Protein AF-A0A9D4JS52-F1 (afdb_monomer)

pLDDT: mean 70.18, std 16.73, range [27.58, 87.75]

Secondary structure (DSSP, 8-state):
-------SS---S--EEEE-TT-EEEEEEEESS-EEEEEEEEEEESS-EEEEEEEESS-EEEEEEEEEEESS-EEEEEEEESS-EEEEEEEEEE-TT-EEEEEEEESS-EEEEEEEE-------

Foldseek 3Di:
DDDDADDQDDPPDADAAEEEAPAEDEAEYEEAEEGEAEHAYYEYEHQYEYHYHYEYAEEYEYEYAEYEYYHLYEYAYEHEYAEEYEYYYAEYEYEPNYYYHYYYHYPYDYDYDYRHDDHPHVDD

Nearest PDB structures (foldseek):
  6riq-assembly1_A  TM=2.055E-01  e=8.688E+00  Pseudomonas aeruginosa

Solvent-accessible surface area (backbone atoms only — not comparable to full-atom values): 6470 Å² total; per-residue (Å²): 136,87,84,75,86,73,76,89,63,79,59,82,68,91,43,63,48,75,42,52,69,70,34,77,46,81,45,67,44,76,30,79,52,73,45,58,49,52,36,57,34,40,38,26,29,42,47,5,35,40,39,37,40,35,44,21,61,24,40,35,33,43,38,33,51,33,37,37,26,29,49,48,4,35,40,40,38,40,39,39,27,57,24,38,40,35,46,38,41,50,29,43,38,34,29,62,75,27,47,80,47,77,48,79,49,49,79,32,74,66,48,85,43,81,42,79,52,60,81,52,65,59,74,129

Radius of gyration: 14.33 Å; Cα contacts (8 Å, |Δi|>4): 352; chains: 1; bounding box: 33×30×44 Å

Structure (mmCIF, N/CA/C/O backbone):
data_AF-A0A9D4JS52-F1
#
_entry.id   AF-A0A9D4JS52-F1
#
loop_
_atom_site.group_PDB
_atom_site.id
_atom_site.type_symbol
_atom_site.label_atom_id
_atom_site.label_alt_id
_atom_site.label_comp_id
_atom_site.label_asym_id
_atom_site.label_entity_id
_atom_site.label_seq_id
_atom_site.pdbx_PDB_ins_code
_atom_site.Cartn_x
_atom_site.Cartn_y
_atom_site.Cartn_z
_atom_site.occupancy
_atom_site.B_iso_or_equiv
_atom_site.auth_seq_id
_atom_site.auth_comp_id
_atom_site.auth_asym_id
_atom_site.auth_atom_id
_atom_site.pdbx_PDB_model_num
ATOM 1 N N . MET A 1 1 ? -11.626 -18.182 -6.154 1.00 32.94 1 MET A N 1
ATOM 2 C CA . MET A 1 1 ? -10.488 -17.246 -6.263 1.00 32.94 1 MET A CA 1
ATOM 3 C C . MET A 1 1 ? -10.652 -16.475 -7.556 1.00 32.94 1 MET A C 1
ATOM 5 O O . MET A 1 1 ? -10.534 -17.067 -8.620 1.00 32.94 1 MET A O 1
ATOM 9 N N . SER A 1 2 ? -11.027 -15.203 -7.475 1.00 27.83 2 SER A N 1
ATOM 10 C CA . SER A 1 2 ? -11.198 -14.357 -8.658 1.00 27.83 2 SER A CA 1
ATOM 11 C C . SER A 1 2 ? -9.881 -13.627 -8.913 1.00 27.83 2 SER A C 1
ATOM 13 O O . SER A 1 2 ? -9.537 -12.712 -8.176 1.00 27.83 2 SER A O 1
ATOM 15 N N . SER A 1 3 ? -9.125 -14.073 -9.917 1.00 27.58 3 SER A N 1
ATOM 16 C CA . SER A 1 3 ? -7.922 -13.389 -10.404 1.00 27.58 3 SER A CA 1
ATOM 17 C C . SER A 1 3 ? -8.357 -12.210 -11.281 1.00 27.58 3 SER A C 1
ATOM 19 O O . SER A 1 3 ? -9.067 -12.395 -12.268 1.00 27.58 3 SER A O 1
ATOM 21 N N . TRP A 1 4 ? -7.977 -10.992 -10.893 1.00 31.84 4 TRP A N 1
ATOM 22 C CA . TRP A 1 4 ? -8.136 -9.787 -11.708 1.00 31.84 4 TRP A CA 1
ATOM 23 C C . TRP A 1 4 ? -6.788 -9.451 -12.349 1.00 31.84 4 TRP A C 1
ATOM 25 O O . TRP A 1 4 ? -5.863 -9.036 -11.658 1.00 31.84 4 TRP A O 1
ATOM 35 N N . ASN A 1 5 ? -6.687 -9.612 -13.668 1.00 30.89 5 ASN A N 1
ATOM 36 C CA . ASN A 1 5 ? -5.534 -9.169 -14.451 1.00 30.89 5 ASN A CA 1
ATOM 37 C C . ASN A 1 5 ? -5.838 -7.774 -15.009 1.00 30.89 5 ASN A C 1
ATOM 39 O O . ASN A 1 5 ? -6.636 -7.643 -15.935 1.00 30.89 5 ASN A O 1
ATOM 43 N N . ALA A 1 6 ? -5.244 -6.728 -14.434 1.00 37.28 6 ALA A N 1
ATOM 44 C CA . ALA A 1 6 ? -5.388 -5.365 -14.944 1.00 37.28 6 ALA A CA 1
ATOM 45 C C . ALA A 1 6 ? -4.258 -5.034 -15.935 1.00 37.28 6 ALA A C 1
ATOM 47 O O . ALA A 1 6 ? -3.080 -5.202 -15.623 1.00 37.28 6 ALA A O 1
ATOM 48 N N . GLU A 1 7 ? -4.618 -4.549 -17.127 1.00 31.19 7 GLU A N 1
ATOM 49 C CA . GLU A 1 7 ? -3.669 -4.079 -18.144 1.00 31.19 7 GLU A CA 1
ATOM 50 C C . GLU A 1 7 ? -2.833 -2.876 -17.655 1.00 31.19 7 GLU A C 1
ATOM 52 O O . GLU A 1 7 ? -3.328 -2.030 -16.900 1.00 31.19 7 GLU A O 1
ATOM 57 N N . PRO A 1 8 ? -1.572 -2.731 -18.116 1.00 38.78 8 PRO A N 1
ATOM 58 C CA . PRO A 1 8 ? -0.667 -1.671 -17.689 1.00 38.78 8 PRO A CA 1
ATOM 59 C C . PRO A 1 8 ? -0.979 -0.365 -18.435 1.00 38.78 8 PRO A C 1
ATOM 61 O O . PRO A 1 8 ? -0.198 0.112 -19.255 1.00 38.78 8 PRO A O 1
ATOM 64 N N . ALA A 1 9 ? -2.130 0.236 -18.153 1.00 30.95 9 ALA A N 1
ATOM 65 C CA . ALA A 1 9 ? -2.503 1.548 -18.663 1.00 30.95 9 ALA A CA 1
ATOM 66 C C . ALA A 1 9 ? -2.948 2.428 -17.495 1.00 30.95 9 ALA A C 1
ATOM 68 O O . ALA A 1 9 ? -4.067 2.331 -17.010 1.00 30.95 9 ALA A O 1
ATOM 69 N N . ARG A 1 10 ? -2.014 3.267 -17.023 1.00 39.78 10 ARG A N 1
ATOM 70 C CA . ARG A 1 10 ? -2.235 4.502 -16.251 1.00 39.78 10 ARG A CA 1
ATOM 71 C C . ARG A 1 10 ? -3.549 4.504 -15.441 1.00 39.78 10 ARG A C 1
ATOM 73 O O . ARG A 1 10 ? -4.525 5.137 -15.833 1.00 39.78 10 ARG A O 1
ATOM 80 N N . LEU A 1 11 ? -3.548 3.836 -14.283 1.00 41.59 11 LEU A N 1
ATOM 81 C CA . LEU A 1 11 ? -4.651 3.823 -13.308 1.00 41.59 11 LEU A CA 1
ATOM 82 C C . LEU A 1 11 ? -4.806 5.195 -12.612 1.00 41.59 11 LEU A C 1
ATOM 84 O O . LEU A 1 11 ? -4.755 5.302 -11.391 1.00 41.59 11 LEU A O 1
ATOM 88 N N . SER A 1 12 ? -4.964 6.286 -13.367 1.00 35.47 12 SER A N 1
ATOM 89 C CA . SER A 1 12 ? -5.327 7.591 -12.813 1.00 35.47 12 SER A CA 1
ATOM 90 C C . SER A 1 12 ? -6.842 7.760 -12.859 1.00 35.47 12 SER A C 1
ATOM 92 O O . SER A 1 12 ? -7.366 8.514 -13.674 1.00 35.47 12 SER A O 1
ATOM 94 N N . ASN A 1 13 ? -7.572 7.076 -11.979 1.00 35.03 13 ASN A N 1
ATOM 95 C CA . ASN A 1 13 ? -8.889 7.570 -11.589 1.00 35.03 13 ASN A CA 1
ATOM 96 C C . ASN A 1 13 ? -9.349 6.978 -10.254 1.00 35.03 13 ASN A C 1
ATOM 98 O O . ASN A 1 13 ? -9.641 5.801 -10.161 1.00 35.03 13 ASN A O 1
ATOM 102 N N . LYS A 1 14 ? -9.398 7.828 -9.218 1.00 46.56 14 LYS A N 1
ATOM 103 C CA . LYS A 1 14 ? -10.115 7.633 -7.936 1.00 46.56 14 LYS A CA 1
ATOM 104 C C . LYS A 1 14 ? -10.077 6.228 -7.288 1.00 46.56 14 LYS A C 1
ATOM 106 O O . LYS A 1 14 ? -11.082 5.806 -6.731 1.00 46.56 14 LYS A O 1
ATOM 111 N N . ASN A 1 15 ? -8.941 5.540 -7.260 1.00 67.50 15 ASN A N 1
ATOM 112 C CA . ASN A 1 15 ? -8.875 4.272 -6.535 1.00 67.50 15 ASN A CA 1
ATOM 113 C C . ASN A 1 15 ? -8.681 4.553 -5.043 1.00 67.50 15 ASN A C 1
ATOM 115 O O . ASN A 1 15 ? -7.647 5.089 -4.643 1.00 67.50 15 ASN A O 1
ATOM 119 N N . CYS A 1 16 ? -9.721 4.271 -4.262 1.00 70.56 16 CYS A N 1
ATOM 120 C CA . CYS A 1 16 ? -9.641 4.034 -2.828 1.00 70.56 16 CYS A CA 1
ATOM 121 C C . CYS A 1 16 ? -9.804 2.524 -2.630 1.00 70.56 16 CYS A C 1
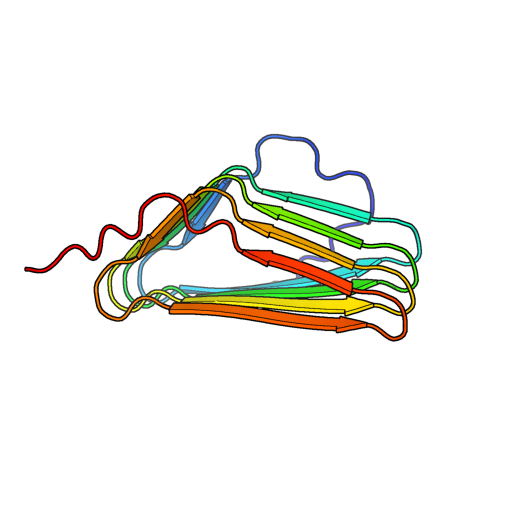ATOM 123 O O . CYS A 1 16 ? -10.689 1.924 -3.237 1.00 70.56 16 CYS A O 1
ATOM 125 N N . THR A 1 17 ? -8.969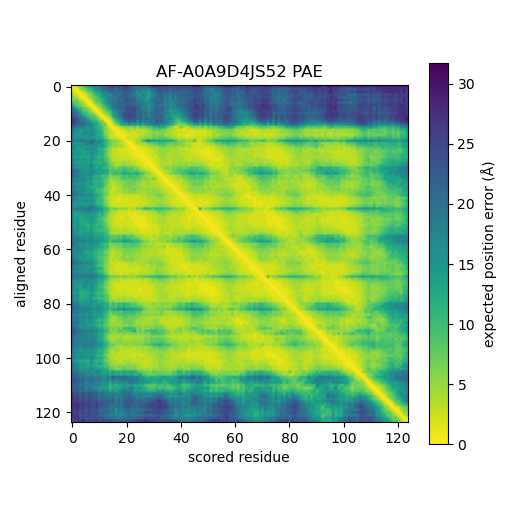 1.913 -1.800 1.00 82.06 17 THR A N 1
ATOM 126 C CA . THR A 1 17 ? -9.101 0.503 -1.423 1.00 82.06 17 THR A CA 1
ATOM 127 C C . THR A 1 17 ? -9.611 0.440 -0.000 1.00 82.06 17 THR A C 1
ATOM 129 O O . THR A 1 17 ? -8.946 0.938 0.905 1.00 82.06 17 THR A O 1
ATOM 132 N N . THR A 1 18 ? -10.772 -0.176 0.197 1.00 82.62 18 THR A N 1
ATOM 133 C CA . THR A 1 18 ? -11.315 -0.422 1.530 1.00 82.62 18 THR A CA 1
ATOM 134 C C . THR A 1 18 ? -11.595 -1.904 1.691 1.00 82.62 18 THR A C 1
ATOM 136 O O . THR A 1 18 ? -12.368 -2.458 0.913 1.00 82.62 18 THR A O 1
ATOM 139 N N . LEU A 1 19 ? -10.960 -2.534 2.679 1.00 81.88 19 LEU A N 1
ATOM 140 C CA . LEU A 1 19 ? -11.238 -3.918 3.059 1.00 81.88 19 LEU A CA 1
ATOM 141 C C . LEU A 1 19 ? -11.837 -3.952 4.458 1.00 81.88 19 LEU A C 1
ATOM 143 O O . LEU A 1 19 ? -11.425 -3.205 5.350 1.00 81.88 19 LEU A O 1
ATOM 147 N N . TYR A 1 20 ? -12.812 -4.835 4.620 1.00 79.31 20 TYR A N 1
ATOM 148 C CA . TYR A 1 20 ? -13.516 -5.064 5.872 1.00 79.31 20 TYR A CA 1
ATOM 149 C C . TYR A 1 20 ? -13.138 -6.428 6.458 1.00 79.31 20 TYR A C 1
ATOM 151 O O . TYR A 1 20 ? -12.363 -7.175 5.868 1.00 79.31 20 TYR A O 1
ATOM 159 N N . THR A 1 21 ? -13.683 -6.717 7.634 1.00 83.94 21 THR A N 1
ATOM 160 C CA . THR A 1 21 ? -13.261 -7.769 8.560 1.00 83.94 21 THR A CA 1
ATOM 161 C C . THR A 1 21 ? -12.943 -9.123 7.918 1.00 83.94 21 THR A C 1
ATOM 163 O O . THR A 1 21 ? -13.790 -9.690 7.231 1.00 83.94 21 THR A O 1
ATOM 166 N N . ASN A 1 22 ? -11.763 -9.673 8.235 1.00 82.75 22 ASN A N 1
ATOM 167 C CA . ASN A 1 22 ? -11.283 -10.997 7.805 1.00 82.75 22 ASN A CA 1
ATOM 168 C C . ASN A 1 22 ? -11.255 -11.201 6.276 1.00 82.75 22 ASN A C 1
ATOM 170 O O . ASN A 1 22 ? -11.529 -12.298 5.785 1.00 82.75 22 ASN A O 1
ATOM 174 N N . VAL A 1 23 ? -10.970 -10.140 5.519 1.00 78.69 23 VAL A N 1
ATOM 175 C CA . VAL A 1 23 ? -10.792 -10.212 4.065 1.00 78.69 23 VAL A CA 1
ATOM 176 C C . VAL A 1 23 ? -9.319 -10.086 3.721 1.00 78.69 23 VAL A C 1
ATOM 178 O O . VAL A 1 23 ? -8.660 -9.145 4.152 1.00 78.69 23 VAL A O 1
ATOM 181 N N . GLU A 1 24 ? -8.854 -10.982 2.862 1.00 87.75 24 GLU A N 1
ATOM 182 C CA . GLU A 1 24 ? -7.549 -10.899 2.220 1.00 87.75 24 GLU A CA 1
ATOM 183 C C . GLU A 1 24 ? -7.729 -10.517 0.744 1.00 87.75 24 GLU A C 1
ATOM 185 O O . GLU A 1 24 ? -8.528 -11.121 0.018 1.00 87.75 24 GLU A O 1
ATOM 190 N N . LEU A 1 25 ? -6.989 -9.507 0.289 1.00 81.88 25 LEU A N 1
ATOM 191 C CA . LEU A 1 25 ? -6.905 -9.134 -1.118 1.00 81.88 25 LEU A CA 1
ATOM 192 C C . LEU A 1 25 ? -5.452 -9.191 -1.582 1.00 81.88 25 LEU A C 1
ATOM 194 O O . LEU A 1 25 ? -4.611 -8.434 -1.108 1.00 81.88 25 LEU A O 1
ATOM 198 N N . ASN A 1 26 ? -5.199 -10.026 -2.586 1.00 83.00 26 ASN A N 1
ATOM 199 C CA . ASN A 1 26 ? -3.917 -10.103 -3.274 1.00 83.00 26 ASN A CA 1
ATOM 200 C C . ASN A 1 26 ? -4.014 -9.391 -4.627 1.00 83.00 26 ASN A C 1
ATOM 202 O O . ASN A 1 26 ? -4.860 -9.728 -5.459 1.00 83.00 26 ASN A O 1
ATOM 206 N N . VAL A 1 27 ? -3.146 -8.409 -4.853 1.00 80.94 27 VAL A N 1
ATOM 207 C CA . VAL A 1 27 ? -3.037 -7.657 -6.104 1.00 80.94 27 VAL A CA 1
ATOM 208 C C . VAL A 1 27 ? -1.649 -7.887 -6.679 1.00 80.94 27 VAL A C 1
ATOM 210 O O . VAL A 1 27 ? -0.676 -7.372 -6.140 1.00 80.94 27 VAL A O 1
ATOM 213 N N . LYS A 1 28 ? -1.568 -8.607 -7.801 1.00 83.00 28 LYS A N 1
ATOM 214 C CA . LYS A 1 28 ? -0.329 -8.779 -8.567 1.00 83.00 28 LYS A CA 1
ATOM 215 C C . LYS A 1 28 ? -0.397 -7.975 -9.857 1.00 83.00 28 LYS A C 1
ATOM 217 O O . LYS A 1 28 ? -1.375 -8.053 -10.599 1.00 83.00 28 LYS A O 1
ATOM 222 N N . LEU A 1 29 ? 0.637 -7.185 -10.115 1.00 75.06 29 LEU A N 1
ATOM 223 C CA . LEU A 1 29 ? 0.733 -6.325 -11.288 1.00 75.06 29 LEU A CA 1
ATOM 224 C C . LEU A 1 29 ? 2.081 -6.524 -11.977 1.00 75.06 29 LEU A C 1
ATOM 226 O O . LEU A 1 29 ? 3.128 -6.167 -11.439 1.00 75.06 29 LEU A O 1
ATOM 230 N N . GLU A 1 30 ? 2.034 -7.026 -13.209 1.00 80.56 30 GLU A N 1
ATOM 231 C CA . GLU A 1 30 ? 3.208 -7.201 -14.062 1.00 80.56 30 GLU A CA 1
ATOM 232 C C . GLU A 1 30 ? 3.299 -6.077 -15.099 1.00 80.56 30 GLU A C 1
ATOM 234 O O . GLU A 1 30 ? 2.422 -5.910 -15.951 1.00 80.56 30 GLU A O 1
ATOM 239 N N . CYS A 1 31 ? 4.387 -5.305 -15.075 1.00 70.44 31 CYS A N 1
ATOM 240 C CA . CYS A 1 31 ? 4.595 -4.207 -16.020 1.00 70.44 31 CYS A CA 1
ATOM 241 C C . CYS A 1 31 ? 5.860 -4.415 -16.861 1.00 70.44 31 CYS A C 1
ATOM 243 O O . CYS A 1 31 ? 6.971 -4.578 -16.350 1.00 70.44 31 CYS A O 1
ATOM 245 N N . ARG A 1 32 ? 5.713 -4.340 -18.190 1.00 69.88 32 ARG A N 1
ATOM 246 C CA . ARG A 1 32 ? 6.851 -4.380 -19.130 1.00 69.88 32 ARG A CA 1
ATOM 247 C C . ARG A 1 32 ? 7.453 -3.002 -19.413 1.00 69.88 32 ARG A C 1
ATOM 249 O O . ARG A 1 32 ? 8.633 -2.920 -19.732 1.00 69.88 32 ARG A O 1
ATOM 256 N N . ALA A 1 33 ? 6.651 -1.948 -19.289 1.00 72.94 33 ALA A N 1
ATOM 257 C CA . ALA A 1 33 ? 7.044 -0.557 -19.489 1.00 72.94 33 ALA A CA 1
ATOM 258 C C . ALA A 1 33 ? 7.001 0.215 -18.165 1.00 72.94 33 ALA A C 1
ATOM 260 O O . ALA A 1 33 ? 6.575 -0.326 -17.141 1.00 72.94 33 ALA A O 1
ATOM 261 N N . SER A 1 34 ? 7.458 1.469 -18.188 1.00 73.75 34 SER A N 1
ATOM 262 C CA . SER A 1 34 ? 7.410 2.330 -17.011 1.00 73.75 34 SER A CA 1
ATOM 263 C C . SER A 1 34 ? 5.982 2.459 -16.494 1.00 73.75 34 SER A C 1
ATOM 265 O O . SER A 1 34 ? 5.074 2.812 -17.248 1.00 73.75 34 SER A O 1
ATOM 267 N N . SER A 1 35 ? 5.787 2.187 -15.208 1.00 71.50 35 SER A N 1
ATOM 268 C CA . SER A 1 35 ? 4.466 2.129 -14.593 1.00 71.50 35 SER A CA 1
ATOM 269 C C . SER A 1 35 ? 4.391 3.018 -13.360 1.00 71.50 35 SER A C 1
ATOM 271 O O . SER A 1 35 ? 5.356 3.235 -12.624 1.00 71.50 35 SER A O 1
ATOM 273 N N . THR A 1 36 ? 3.214 3.589 -13.142 1.00 73.19 36 THR A N 1
ATOM 274 C CA . THR A 1 36 ? 2.906 4.306 -11.910 1.00 73.19 36 THR A CA 1
ATOM 275 C C . THR A 1 36 ? 1.589 3.784 -11.378 1.00 73.19 36 THR A C 1
ATOM 277 O O . THR A 1 36 ? 0.555 3.912 -12.033 1.00 73.19 36 THR A O 1
ATOM 280 N N . PHE A 1 37 ? 1.654 3.199 -10.189 1.00 72.94 37 PHE A N 1
ATOM 281 C CA . PHE A 1 37 ? 0.500 2.823 -9.402 1.00 72.94 37 PHE A CA 1
ATOM 282 C C . PHE A 1 37 ? 0.217 3.933 -8.392 1.00 72.94 37 PHE A C 1
ATOM 284 O O . PHE A 1 37 ? 1.056 4.259 -7.550 1.00 72.94 37 PHE A O 1
ATOM 291 N N . GLU A 1 38 ? -0.962 4.537 -8.497 1.00 76.25 38 GLU A N 1
ATOM 292 C CA . GLU A 1 38 ? -1.402 5.619 -7.623 1.00 76.25 38 GLU A CA 1
ATOM 293 C C . GLU A 1 38 ? -2.703 5.227 -6.922 1.00 76.25 38 GLU A C 1
ATOM 295 O O . GLU A 1 38 ? -3.749 5.084 -7.554 1.00 76.25 38 GLU A O 1
ATOM 300 N N . ASN A 1 39 ? -2.638 5.096 -5.598 1.00 76.25 39 ASN A N 1
ATOM 301 C CA . ASN A 1 39 ? -3.796 4.935 -4.729 1.00 76.25 39 ASN A CA 1
ATOM 302 C C . ASN A 1 39 ? -3.984 6.213 -3.899 1.00 76.25 39 ASN A C 1
ATOM 304 O O . ASN A 1 39 ? -3.022 6.785 -3.373 1.00 76.25 39 ASN A O 1
ATOM 308 N N . LYS A 1 40 ? -5.219 6.716 -3.816 1.00 80.31 40 LYS A N 1
ATOM 309 C CA . LYS A 1 40 ? -5.504 7.903 -3.001 1.00 80.31 40 LYS A CA 1
ATOM 310 C C . LYS A 1 40 ? -5.674 7.538 -1.530 1.00 80.31 40 LYS A C 1
ATOM 312 O O . LYS A 1 40 ? -5.178 8.280 -0.690 1.00 80.31 40 LYS A O 1
ATOM 317 N N . HIS A 1 41 ? -6.366 6.441 -1.239 1.00 83.25 41 HIS A N 1
ATOM 318 C CA . HIS A 1 41 ? -6.655 6.021 0.128 1.00 83.25 41 HIS A CA 1
ATOM 319 C C . HIS A 1 41 ? -6.674 4.500 0.225 1.00 83.25 41 HIS A C 1
ATOM 321 O O . HIS A 1 41 ? -7.397 3.839 -0.515 1.00 83.25 41 HIS A O 1
ATOM 327 N N . THR A 1 42 ? -5.955 3.951 1.193 1.00 85.25 42 THR A N 1
ATOM 328 C CA . THR A 1 42 ? -6.097 2.558 1.612 1.00 85.25 42 THR A CA 1
ATOM 329 C C . THR A 1 42 ? -6.609 2.526 3.039 1.00 85.25 42 THR A C 1
ATOM 331 O O . THR A 1 42 ? -5.979 3.102 3.921 1.00 85.25 42 THR A O 1
ATOM 334 N N . THR A 1 43 ? -7.733 1.856 3.268 1.00 86.88 43 THR A N 1
ATOM 335 C CA . THR A 1 43 ? -8.334 1.704 4.592 1.00 86.88 43 THR A CA 1
ATOM 336 C C . THR A 1 43 ? -8.642 0.240 4.860 1.00 86.88 43 THR A C 1
ATOM 338 O O . THR A 1 43 ? -9.448 -0.348 4.147 1.00 86.88 43 THR A O 1
ATOM 341 N N . LEU A 1 44 ? -8.024 -0.352 5.876 1.00 85.19 44 LEU A N 1
ATOM 342 C CA . LEU A 1 44 ? -8.223 -1.760 6.222 1.00 85.19 44 LEU A CA 1
ATOM 343 C C . LEU A 1 44 ? -8.748 -1.872 7.655 1.00 85.19 44 LEU A C 1
ATOM 345 O O . LEU A 1 44 ? -8.252 -1.181 8.549 1.00 85.19 44 LEU A O 1
ATOM 349 N N . TYR A 1 45 ? -9.738 -2.736 7.868 1.00 84.25 45 TYR A N 1
ATOM 350 C CA . TYR A 1 45 ? -10.373 -2.948 9.168 1.00 84.25 45 TYR A CA 1
ATOM 351 C C . TYR A 1 45 ? -10.322 -4.412 9.605 1.00 84.25 45 TYR A C 1
ATOM 353 O O . TYR A 1 45 ? -10.697 -5.2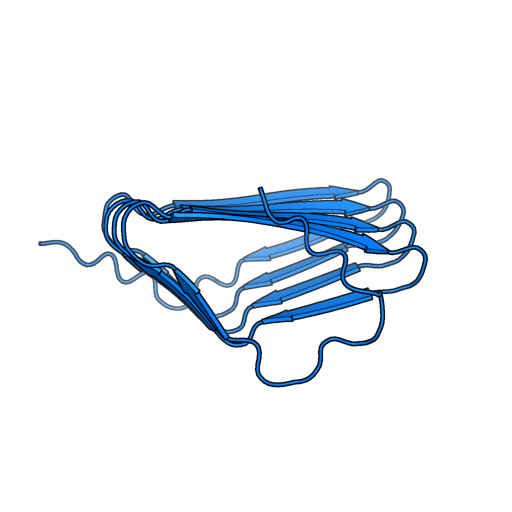86 8.834 1.00 84.25 45 TYR A O 1
ATOM 361 N N . ALA A 1 46 ? -10.014 -4.649 10.883 1.00 83.69 46 ALA A N 1
ATOM 362 C CA . ALA A 1 46 ? -10.317 -5.882 11.616 1.00 83.69 46 ALA A CA 1
ATOM 363 C C . ALA A 1 46 ? -9.787 -7.164 10.941 1.00 83.69 46 ALA A C 1
ATOM 365 O O . ALA A 1 46 ? -10.547 -7.925 10.343 1.00 83.69 46 ALA A O 1
ATOM 366 N N . ASN A 1 47 ? -8.482 -7.407 11.063 1.00 85.44 47 ASN A N 1
ATOM 367 C CA . ASN A 1 47 ? -7.767 -8.529 10.437 1.00 85.44 47 ASN A CA 1
ATOM 368 C C . ASN A 1 47 ? -7.902 -8.559 8.902 1.00 85.44 47 ASN A C 1
ATOM 370 O O . ASN A 1 47 ? -7.851 -9.622 8.289 1.00 85.44 47 ASN A O 1
ATOM 374 N N . ALA A 1 48 ? -8.165 -7.409 8.276 1.00 85.25 48 ALA A N 1
ATOM 375 C CA . ALA A 1 48 ? -8.126 -7.305 6.828 1.00 85.25 48 ALA A CA 1
ATOM 376 C C . ALA A 1 48 ? -6.681 -7.167 6.353 1.00 85.25 48 ALA A C 1
ATOM 378 O O . ALA A 1 48 ? -5.919 -6.368 6.903 1.00 85.25 48 ALA A O 1
ATOM 379 N N . GLU A 1 49 ? -6.351 -7.888 5.291 1.00 87.44 49 GLU A N 1
ATOM 380 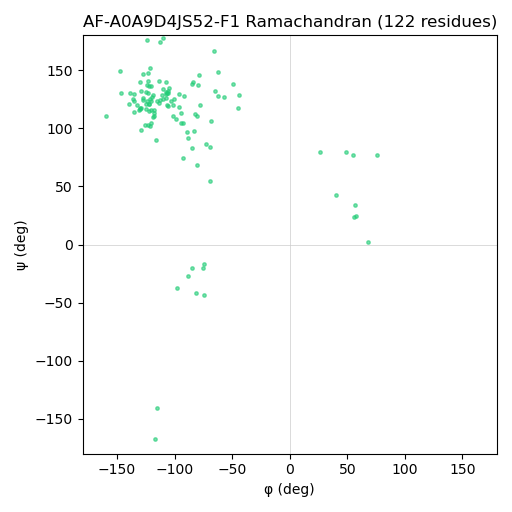C CA . GLU A 1 49 ? -5.013 -7.948 4.725 1.00 87.44 49 GLU A CA 1
ATOM 381 C C . GLU A 1 49 ? -5.039 -7.533 3.253 1.00 87.44 49 GLU A C 1
ATOM 383 O O . GLU A 1 49 ? -5.862 -7.997 2.458 1.00 87.44 49 GLU A O 1
ATOM 388 N N . LEU A 1 50 ? -4.139 -6.623 2.884 1.00 84.88 50 LEU A N 1
ATOM 389 C CA . LEU A 1 50 ? -3.902 -6.236 1.500 1.00 84.88 50 LEU A CA 1
ATOM 390 C C . LEU A 1 50 ? -2.447 -6.513 1.141 1.00 84.88 50 LEU A C 1
ATOM 392 O O . LEU A 1 50 ? -1.544 -5.838 1.630 1.00 84.88 50 LEU A O 1
ATOM 396 N N . ASN A 1 51 ? -2.258 -7.434 0.206 1.00 85.62 51 ASN A N 1
ATOM 397 C CA . ASN A 1 51 ? -0.970 -7.790 -0.365 1.00 85.62 51 ASN A CA 1
ATOM 398 C C . ASN A 1 51 ? -0.875 -7.206 -1.774 1.00 85.62 51 ASN A C 1
ATOM 400 O O . ASN A 1 51 ? -1.692 -7.514 -2.644 1.00 85.62 51 ASN A O 1
ATOM 404 N N . VAL A 1 52 ? 0.100 -6.328 -2.006 1.00 82.88 52 VAL A N 1
ATOM 405 C CA . VAL A 1 52 ? 0.355 -5.728 -3.320 1.00 82.88 52 VAL A CA 1
ATOM 406 C C . VAL A 1 52 ? 1.739 -6.123 -3.796 1.00 82.88 52 VAL A C 1
ATOM 408 O O . VAL A 1 52 ? 2.733 -5.696 -3.221 1.00 82.88 52 VAL A O 1
ATOM 411 N N . GLU A 1 53 ? 1.789 -6.863 -4.893 1.00 84.19 53 GLU A N 1
ATOM 412 C CA . GLU A 1 53 ? 3.010 -7.284 -5.564 1.00 84.19 53 GLU A CA 1
ATOM 413 C C . GLU A 1 53 ? 3.116 -6.593 -6.926 1.00 84.19 53 GLU A C 1
ATOM 415 O O . GLU A 1 53 ? 2.213 -6.648 -7.769 1.00 84.19 53 GLU A O 1
ATOM 420 N N . LEU A 1 54 ? 4.227 -5.900 -7.140 1.00 77.12 54 LEU A N 1
ATOM 421 C CA . LEU A 1 54 ? 4.503 -5.146 -8.354 1.00 77.12 54 LEU A CA 1
ATOM 422 C C . LEU A 1 54 ? 5.805 -5.632 -8.970 1.00 77.12 54 LEU A C 1
ATOM 424 O O . LEU A 1 54 ? 6.879 -5.216 -8.547 1.00 77.12 54 LEU A O 1
ATOM 428 N N . GLU A 1 55 ? 5.695 -6.435 -10.026 1.00 81.69 55 GLU A N 1
ATOM 429 C CA . GLU A 1 55 ? 6.830 -6.919 -10.809 1.00 81.69 55 GLU A CA 1
ATOM 430 C C . GLU A 1 55 ? 7.005 -6.074 -12.075 1.00 81.69 55 GLU A C 1
ATOM 432 O O . GLU A 1 55 ? 6.229 -6.146 -13.033 1.00 81.69 55 GLU A O 1
ATOM 437 N N . CYS A 1 56 ? 8.044 -5.241 -12.116 1.00 73.00 56 CYS A N 1
ATOM 438 C CA . CYS A 1 56 ? 8.256 -4.300 -13.214 1.00 73.00 56 CYS A CA 1
ATOM 439 C C . CYS A 1 56 ? 9.626 -4.473 -13.883 1.00 73.00 56 CYS A C 1
ATOM 441 O O . CYS A 1 56 ? 10.684 -4.340 -13.270 1.00 73.00 56 CYS A O 1
ATOM 443 N N . ARG A 1 57 ? 9.645 -4.698 -15.203 1.00 70.69 57 ARG A N 1
ATOM 444 C CA . ARG A 1 57 ? 10.909 -4.771 -15.969 1.00 70.69 57 ARG A CA 1
ATOM 445 C C . ARG A 1 57 ? 11.546 -3.401 -16.223 1.00 70.69 57 ARG A C 1
ATOM 447 O O . ARG A 1 57 ? 12.740 -3.338 -16.500 1.00 70.69 57 ARG A O 1
ATOM 454 N N . ALA A 1 58 ? 10.766 -2.331 -16.134 1.00 72.44 58 ALA A N 1
ATOM 455 C CA . ALA A 1 58 ? 11.203 -0.948 -16.302 1.00 72.44 58 ALA A CA 1
ATOM 456 C C . ALA A 1 58 ? 10.997 -0.159 -14.998 1.00 72.44 58 ALA A C 1
ATOM 458 O O . ALA A 1 58 ? 10.795 -0.755 -13.939 1.00 72.44 58 ALA A O 1
ATOM 459 N N . SER A 1 59 ? 11.094 1.172 -15.052 1.00 73.88 59 SER A N 1
ATOM 460 C CA . SER A 1 59 ? 10.920 1.995 -13.856 1.00 73.88 59 SER A CA 1
ATOM 461 C C . SER A 1 59 ? 9.500 1.895 -13.301 1.00 73.88 59 SER A C 1
ATOM 463 O O . SER A 1 59 ? 8.525 2.027 -14.041 1.00 73.88 59 SER A O 1
ATOM 465 N N . SER A 1 60 ? 9.373 1.686 -11.995 1.00 74.12 60 SER A N 1
ATOM 466 C CA . SER A 1 60 ? 8.077 1.570 -11.328 1.00 74.12 60 SER A CA 1
ATOM 467 C C . SER A 1 60 ? 7.938 2.585 -10.210 1.00 74.12 60 SER A C 1
ATOM 469 O O . SER A 1 60 ? 8.897 3.011 -9.563 1.00 74.12 60 SER A O 1
ATOM 471 N N . THR A 1 61 ? 6.719 3.054 -9.989 1.00 74.12 61 THR A N 1
ATOM 472 C CA . THR A 1 61 ? 6.440 3.954 -8.877 1.00 74.12 61 THR A CA 1
ATOM 473 C C . THR A 1 61 ? 5.119 3.588 -8.233 1.00 74.12 61 THR A C 1
ATOM 475 O O . THR A 1 61 ? 4.081 3.655 -8.880 1.00 74.12 61 THR A O 1
ATOM 478 N N . PHE A 1 62 ? 5.159 3.258 -6.946 1.00 75.12 62 PHE A N 1
ATOM 479 C CA . PHE A 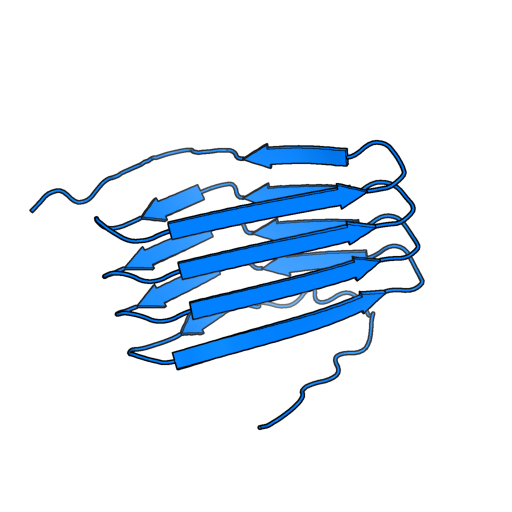1 62 ? 3.981 3.118 -6.106 1.00 75.12 62 PHE A CA 1
ATOM 480 C C . PHE A 1 62 ? 3.815 4.373 -5.257 1.00 75.12 62 PHE A C 1
ATOM 482 O O . PHE A 1 62 ? 4.728 4.782 -4.534 1.00 75.12 62 PHE A O 1
ATOM 489 N N . LYS A 1 63 ? 2.643 4.993 -5.330 1.00 77.81 63 LYS A N 1
ATOM 490 C CA . LYS A 1 63 ? 2.281 6.133 -4.494 1.00 77.81 63 LYS A CA 1
ATOM 491 C C . LYS A 1 63 ? 0.962 5.851 -3.806 1.00 77.81 63 LYS A C 1
ATOM 493 O O . LYS A 1 63 ? -0.044 5.613 -4.470 1.00 77.81 63 LYS A O 1
ATOM 498 N N . ASN A 1 64 ? 0.964 5.981 -2.490 1.00 77.62 64 ASN A N 1
ATOM 499 C CA . ASN A 1 64 ? -0.237 5.999 -1.682 1.00 77.62 64 ASN A CA 1
ATOM 500 C C . ASN A 1 64 ? -0.294 7.296 -0.879 1.00 77.62 64 ASN A C 1
ATOM 502 O O . ASN A 1 64 ? 0.639 7.609 -0.139 1.00 77.62 64 ASN A O 1
ATOM 506 N N . LYS A 1 65 ? -1.350 8.092 -1.058 1.00 80.69 65 LYS A N 1
ATOM 507 C CA . LYS A 1 65 ? -1.462 9.366 -0.332 1.00 80.69 65 LYS A CA 1
ATOM 508 C C . LYS A 1 65 ? -1.821 9.147 1.134 1.00 80.69 65 LYS A C 1
ATOM 510 O O . LYS A 1 65 ? -1.205 9.770 1.992 1.00 80.69 65 LYS A O 1
ATOM 515 N N . HIS A 1 66 ? -2.760 8.248 1.411 1.00 82.69 66 HIS A N 1
ATOM 516 C CA . HIS A 1 66 ? -3.252 8.003 2.761 1.00 82.69 66 HIS A CA 1
ATOM 517 C C . HIS A 1 66 ? -3.438 6.508 3.006 1.00 82.69 66 HIS A C 1
ATOM 519 O O . HIS A 1 66 ? -4.086 5.811 2.232 1.00 82.69 66 HIS A O 1
ATOM 525 N N . THR A 1 67 ? -2.902 6.012 4.111 1.00 84.38 67 THR A N 1
ATOM 526 C CA . THR A 1 67 ? -3.103 4.641 4.578 1.00 84.38 67 THR A CA 1
ATOM 527 C C . THR A 1 67 ? -3.633 4.667 6.000 1.00 84.38 67 THR A C 1
ATOM 529 O O . THR A 1 67 ? -3.084 5.355 6.856 1.00 84.38 67 THR A O 1
ATOM 532 N N . THR A 1 68 ? -4.688 3.907 6.256 1.00 86.38 68 THR A N 1
ATOM 533 C CA . THR A 1 68 ? -5.335 3.810 7.560 1.00 86.38 68 THR A CA 1
ATOM 534 C C . THR A 1 68 ? -5.614 2.347 7.866 1.00 86.38 68 THR A C 1
ATOM 536 O O . THR A 1 68 ? -6.409 1.719 7.175 1.00 86.38 68 THR A O 1
ATOM 539 N N . LEU A 1 69 ? -4.965 1.794 8.884 1.00 85.25 69 LEU A N 1
ATOM 540 C CA . LEU A 1 69 ? -5.102 0.388 9.259 1.00 85.25 69 LEU A CA 1
ATOM 541 C C . LEU A 1 69 ? -5.653 0.285 10.684 1.00 85.25 69 LEU A C 1
ATOM 543 O O . LEU A 1 69 ? -5.124 0.915 11.605 1.00 85.25 69 LEU A O 1
ATOM 547 N N . TYR A 1 70 ? -6.712 -0.503 10.857 1.00 84.00 70 TYR A N 1
ATOM 548 C CA . TYR A 1 70 ? -7.412 -0.693 12.124 1.00 84.00 70 TYR A CA 1
ATOM 549 C C . TYR A 1 70 ? -7.468 -2.166 12.531 1.00 84.00 70 TYR A C 1
ATOM 551 O O . TYR A 1 70 ? -7.784 -3.015 11.708 1.00 84.00 70 TYR A O 1
ATOM 559 N N . ALA A 1 71 ? -7.294 -2.433 13.827 1.00 81.88 71 ALA A N 1
ATOM 560 C CA . ALA A 1 71 ? -7.511 -3.712 14.504 1.00 81.88 71 ALA A CA 1
ATOM 561 C C . ALA A 1 71 ? -6.845 -4.908 13.794 1.00 81.88 71 ALA A C 1
ATOM 563 O O . ALA A 1 71 ? -7.511 -5.653 13.084 1.00 81.88 71 ALA A O 1
ATOM 564 N N . ASN A 1 72 ? -5.534 -5.084 13.994 1.00 85.62 72 ASN A N 1
ATOM 565 C CA . ASN A 1 72 ? -4.717 -6.141 13.370 1.00 85.62 72 ASN A CA 1
ATOM 566 C C . ASN A 1 72 ? -4.775 -6.173 11.830 1.00 85.62 72 ASN A C 1
ATOM 568 O O . ASN A 1 72 ? -4.599 -7.222 11.225 1.00 85.62 72 ASN A O 1
ATOM 572 N N . ALA A 1 73 ? -5.113 -5.057 11.183 1.00 86.06 73 ALA A N 1
ATOM 573 C CA . ALA A 1 73 ? -5.098 -5.000 9.730 1.00 86.06 73 ALA A CA 1
ATOM 574 C C . ALA A 1 73 ? -3.675 -4.811 9.199 1.00 86.06 73 ALA A C 1
ATOM 576 O O . ALA A 1 73 ? -2.877 -4.074 9.788 1.00 86.06 73 ALA A O 1
ATOM 577 N N . GLU A 1 74 ? -3.401 -5.417 8.050 1.00 87.75 74 GLU A N 1
ATOM 578 C CA . GLU A 1 74 ? -2.058 -5.510 7.486 1.00 87.75 74 GLU A CA 1
ATOM 579 C C . GLU A 1 74 ? -2.032 -5.048 6.028 1.00 87.75 74 GLU A C 1
ATOM 581 O O . GLU A 1 74 ? -2.860 -5.435 5.204 1.00 87.75 74 GLU A O 1
ATOM 586 N N . LEU A 1 75 ? -1.070 -4.185 5.703 1.00 85.38 75 LEU A N 1
ATOM 587 C CA . LEU A 1 75 ? -0.750 -3.806 4.332 1.00 85.38 75 LEU A CA 1
ATOM 588 C C . LEU A 1 75 ? 0.680 -4.237 4.025 1.00 85.38 75 LEU A C 1
ATOM 590 O O . LEU A 1 75 ? 1.627 -3.638 4.540 1.00 85.38 75 LEU A O 1
ATOM 594 N N . ASN A 1 76 ? 0.824 -5.201 3.123 1.00 85.62 76 ASN A N 1
ATOM 595 C CA . ASN A 1 76 ? 2.108 -5.658 2.615 1.00 85.62 76 ASN A CA 1
ATOM 596 C C . ASN A 1 76 ? 2.281 -5.172 1.171 1.00 85.62 76 ASN A C 1
ATOM 598 O O . ASN A 1 76 ? 1.422 -5.381 0.314 1.00 85.62 76 ASN A O 1
ATOM 602 N N . VAL A 1 77 ? 3.387 -4.482 0.893 1.00 82.62 77 VAL A N 1
ATOM 603 C CA . VAL A 1 77 ? 3.724 -4.009 -0.455 1.00 82.62 77 VAL A CA 1
ATOM 604 C C . VAL A 1 77 ? 5.105 -4.506 -0.846 1.00 82.62 77 VAL A C 1
ATOM 606 O O . VAL A 1 77 ? 6.104 -4.092 -0.259 1.00 82.62 77 VAL A O 1
ATOM 609 N N . GLU A 1 78 ? 5.156 -5.335 -1.879 1.00 83.19 78 GLU A N 1
ATOM 610 C CA . GLU A 1 78 ? 6.372 -5.828 -2.505 1.00 83.19 78 GLU A CA 1
ATOM 611 C C . GLU A 1 78 ? 6.527 -5.233 -3.905 1.00 83.19 78 GLU A C 1
ATOM 613 O O . GLU A 1 78 ? 5.616 -5.227 -4.734 1.00 83.19 78 GLU A O 1
ATOM 618 N N . LEU A 1 79 ? 7.700 -4.666 -4.151 1.00 76.69 79 LEU A N 1
ATOM 619 C CA . LEU A 1 79 ? 8.052 -4.015 -5.403 1.00 76.69 79 LEU A CA 1
ATOM 620 C C . LEU A 1 79 ? 9.332 -4.642 -5.924 1.00 76.69 79 LEU A C 1
ATOM 622 O O . LEU A 1 79 ? 10.426 -4.295 -5.473 1.00 76.69 79 LEU A O 1
ATOM 626 N N . GLU A 1 80 ? 9.179 -5.510 -6.912 1.00 78.50 80 GLU A N 1
ATOM 627 C CA . GLU A 1 80 ? 10.282 -6.090 -7.653 1.00 78.50 80 GLU A CA 1
ATOM 628 C C . GLU A 1 80 ? 10.524 -5.314 -8.940 1.00 78.50 80 GLU A C 1
ATOM 630 O O . GLU A 1 80 ? 9.613 -5.072 -9.742 1.00 78.50 80 GLU A O 1
ATOM 635 N N . CYS A 1 81 ? 11.771 -4.914 -9.188 1.00 70.44 81 CYS A N 1
ATOM 636 C CA . CYS A 1 81 ? 12.081 -4.260 -10.445 1.00 70.44 81 CYS A CA 1
ATOM 637 C C . CYS A 1 81 ? 13.475 -4.516 -11.015 1.00 70.44 81 CYS A C 1
ATOM 639 O O . CYS A 1 81 ? 14.471 -4.707 -10.321 1.00 70.44 81 CYS A O 1
ATOM 641 N N . ARG A 1 82 ? 13.579 -4.491 -12.348 1.00 70.69 82 ARG A N 1
ATOM 642 C CA . ARG A 1 82 ? 14.890 -4.566 -13.024 1.00 70.69 82 ARG A CA 1
ATOM 643 C C . ARG A 1 82 ? 15.574 -3.205 -13.162 1.00 70.69 82 ARG A C 1
ATOM 645 O O . ARG A 1 82 ? 16.783 -3.168 -13.362 1.00 70.69 82 ARG A O 1
ATOM 652 N N . ALA A 1 83 ? 14.812 -2.117 -13.065 1.00 72.25 83 ALA A N 1
ATOM 653 C CA . ALA A 1 83 ? 15.295 -0.744 -13.189 1.00 72.25 83 ALA A CA 1
ATOM 654 C C . ALA A 1 83 ? 15.121 0.016 -11.860 1.00 72.25 83 ALA A C 1
ATOM 656 O O . ALA A 1 83 ? 15.393 -0.545 -10.805 1.00 72.25 83 ALA A O 1
ATOM 657 N N . SER A 1 84 ? 14.732 1.293 -11.896 1.00 72.75 84 SER A N 1
ATOM 658 C CA . SER A 1 84 ? 14.490 2.093 -10.693 1.00 72.75 84 SER A CA 1
ATOM 659 C C . SER A 1 84 ? 13.074 1.908 -10.149 1.00 72.75 84 SER A C 1
ATOM 661 O O . SER A 1 84 ? 12.105 1.933 -10.907 1.00 72.75 84 SER A O 1
ATOM 663 N N . SER A 1 85 ? 12.940 1.796 -8.826 1.00 73.44 85 SER A N 1
ATOM 664 C CA . SER A 1 85 ? 11.641 1.846 -8.147 1.00 73.44 85 SER A CA 1
ATOM 665 C C . SER A 1 85 ? 11.564 2.973 -7.130 1.00 73.44 85 SER A C 1
ATOM 667 O O . SER A 1 85 ? 12.555 3.393 -6.519 1.00 73.44 85 SER A O 1
ATOM 669 N N . SER A 1 86 ? 10.342 3.454 -6.923 1.00 71.56 86 SER A N 1
ATOM 670 C CA . SER A 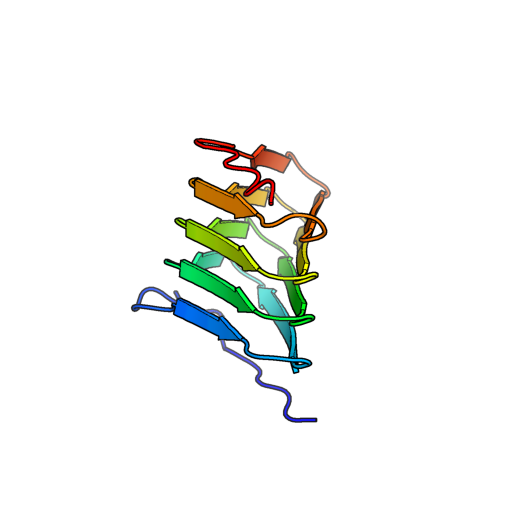1 86 ? 10.019 4.344 -5.818 1.00 71.56 86 SER A CA 1
ATOM 671 C C . SER A 1 86 ? 8.725 3.916 -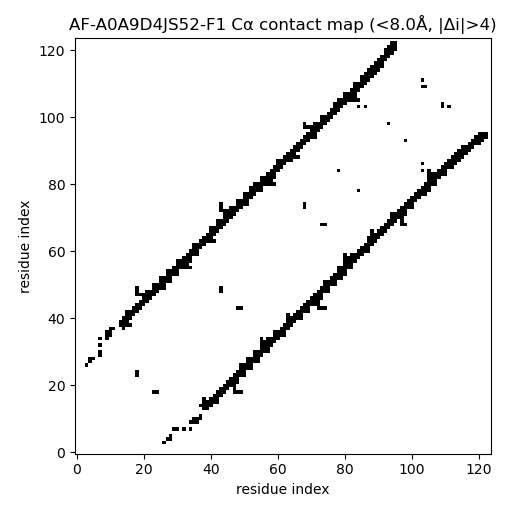5.146 1.00 71.56 86 SER A C 1
ATOM 673 O O . SER A 1 86 ? 7.698 3.775 -5.804 1.00 71.56 86 SER A O 1
ATOM 675 N N . PHE A 1 87 ? 8.770 3.791 -3.822 1.00 73.62 87 PHE A N 1
ATOM 676 C CA . PHE A 1 87 ? 7.578 3.734 -2.986 1.00 73.62 87 PHE A CA 1
ATOM 677 C C . PHE A 1 87 ? 7.435 5.044 -2.223 1.00 73.62 87 PHE A C 1
ATOM 679 O O . PHE A 1 87 ? 8.393 5.525 -1.606 1.00 73.62 87 PHE A O 1
ATOM 686 N N . LYS A 1 88 ? 6.233 5.617 -2.267 1.00 76.69 88 LYS A N 1
ATOM 687 C CA . LYS A 1 88 ? 5.866 6.815 -1.514 1.00 76.69 88 LYS A CA 1
ATOM 688 C C . LYS A 1 88 ? 4.561 6.558 -0.779 1.00 76.69 88 LYS A C 1
ATOM 690 O O . LYS A 1 88 ? 3.527 6.385 -1.416 1.00 76.69 88 LYS A O 1
ATOM 695 N N . ASN A 1 89 ? 4.615 6.587 0.546 1.00 74.62 89 ASN A N 1
ATOM 696 C CA . ASN A 1 89 ? 3.437 6.659 1.404 1.00 74.62 89 ASN A CA 1
ATOM 697 C C . ASN A 1 89 ? 3.560 7.926 2.250 1.00 74.62 89 ASN A C 1
ATOM 699 O O . ASN A 1 89 ? 4.611 8.131 2.861 1.00 74.62 89 ASN A O 1
ATOM 703 N N . TYR A 1 90 ? 2.562 8.807 2.172 1.00 70.00 90 TYR A N 1
ATOM 704 C CA . TYR A 1 90 ? 2.658 10.174 2.699 1.00 70.00 90 TYR A CA 1
ATOM 705 C C . TYR A 1 90 ? 2.028 10.338 4.081 1.00 70.00 90 TYR A C 1
ATOM 707 O O . TYR A 1 90 ? 2.543 11.087 4.908 1.00 70.00 90 TYR A O 1
ATOM 715 N N . CYS A 1 91 ? 0.911 9.662 4.331 1.00 67.88 91 CYS A N 1
ATOM 716 C CA . CYS A 1 91 ? 0.192 9.740 5.593 1.00 67.88 91 CYS A CA 1
ATOM 717 C C . CYS A 1 91 ? -0.224 8.334 6.004 1.00 67.88 91 CYS A C 1
ATOM 719 O O . CYS A 1 91 ? -0.901 7.644 5.241 1.00 67.88 91 CYS A O 1
ATOM 721 N N . THR A 1 92 ? 0.156 7.914 7.208 1.00 75.00 92 THR A N 1
ATOM 722 C CA . THR A 1 92 ? -0.133 6.566 7.699 1.00 75.00 92 THR A CA 1
ATOM 723 C C . THR A 1 92 ? -0.695 6.627 9.113 1.00 75.00 92 THR A C 1
ATOM 725 O O . THR A 1 92 ? -0.018 7.080 10.029 1.00 75.00 92 THR A O 1
ATOM 728 N N . THR A 1 93 ? -1.912 6.127 9.295 1.00 80.94 93 THR A N 1
ATOM 729 C CA . THR A 1 93 ? -2.554 5.940 10.598 1.00 80.94 93 THR A CA 1
ATOM 730 C C . THR A 1 93 ? -2.648 4.448 10.886 1.00 80.94 93 THR A C 1
ATOM 732 O O . THR A 1 93 ? -3.194 3.705 10.075 1.00 80.94 93 THR A O 1
ATOM 735 N N . LEU A 1 94 ? -2.119 4.011 12.029 1.00 78.75 94 LEU A N 1
ATOM 736 C CA . LEU A 1 94 ? -2.103 2.609 12.445 1.00 78.75 94 LEU A CA 1
ATOM 737 C C . LEU A 1 94 ? -2.696 2.504 13.849 1.00 78.75 94 LEU A C 1
ATOM 739 O O . LEU A 1 94 ? -2.208 3.151 14.780 1.00 78.75 94 LEU A O 1
ATOM 743 N N . SER A 1 95 ? -3.724 1.678 14.025 1.00 80.50 95 SER A N 1
ATOM 744 C CA . SER A 1 95 ? -4.116 1.247 15.365 1.00 80.50 95 SER A CA 1
ATOM 745 C C . SER A 1 95 ? -3.011 0.382 15.994 1.00 80.50 95 SER A C 1
ATOM 747 O O . SER A 1 95 ? -2.132 -0.116 15.285 1.00 80.50 95 SER A O 1
ATOM 749 N N . PRO A 1 96 ? -3.064 0.120 17.310 1.00 70.50 96 PRO A N 1
ATOM 750 C CA . PRO A 1 96 ? -2.275 -0.945 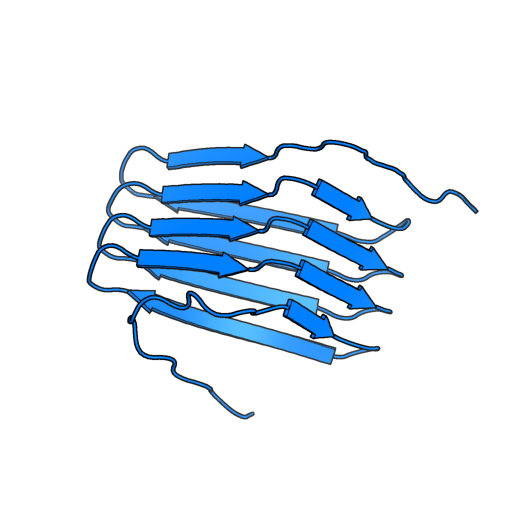17.915 1.00 70.50 96 PRO A CA 1
ATOM 751 C C . PRO A 1 96 ? -2.456 -2.248 17.122 1.00 70.50 96 PRO A C 1
ATOM 753 O O . PRO A 1 96 ? -3.568 -2.545 16.675 1.00 70.50 96 PRO A O 1
ATOM 756 N N . ASN A 1 97 ? -1.352 -2.969 16.918 1.00 80.31 97 ASN A N 1
ATOM 757 C CA . ASN A 1 97 ? -1.254 -4.235 16.178 1.00 80.31 97 ASN A CA 1
ATOM 758 C C . ASN A 1 97 ? -1.501 -4.169 14.663 1.00 80.31 97 ASN A C 1
ATOM 760 O O . ASN A 1 97 ? -1.485 -5.208 14.022 1.00 80.31 97 ASN A O 1
ATOM 764 N N . ALA A 1 98 ? -1.744 -2.995 14.078 1.00 82.75 98 ALA A N 1
ATOM 765 C CA . ALA A 1 98 ? -1.817 -2.879 12.627 1.00 82.75 98 ALA A CA 1
ATOM 766 C C . ALA A 1 98 ? -0.418 -2.710 12.015 1.00 82.75 98 ALA A C 1
ATOM 768 O O . ALA A 1 98 ? 0.403 -1.952 12.546 1.00 82.75 98 ALA A O 1
ATOM 769 N N . GLU A 1 99 ? -0.168 -3.358 10.877 1.00 84.06 99 GLU A N 1
ATOM 770 C CA . GLU A 1 99 ? 1.164 -3.424 10.271 1.00 84.06 99 GLU A CA 1
ATOM 771 C C . GLU A 1 99 ? 1.204 -2.883 8.840 1.00 84.06 99 GLU A C 1
ATOM 773 O O . GLU A 1 99 ? 0.343 -3.154 8.008 1.00 84.06 99 GLU A O 1
ATOM 778 N N . LEU A 1 100 ? 2.245 -2.097 8.548 1.00 82.94 100 LEU A N 1
ATOM 779 C CA . LEU A 1 100 ? 2.584 -1.657 7.197 1.00 82.94 100 LEU A CA 1
ATOM 780 C C . LEU A 1 100 ? 3.988 -2.150 6.858 1.00 82.94 100 LEU A C 1
ATOM 782 O O . LEU A 1 100 ? 4.981 -1.544 7.290 1.00 82.94 100 LEU A O 1
ATOM 786 N N . ASN A 1 101 ? 4.047 -3.180 6.023 1.00 83.88 101 ASN A N 1
ATOM 787 C CA . ASN A 1 101 ? 5.275 -3.804 5.559 1.00 83.88 101 ASN A CA 1
ATOM 788 C C . ASN A 1 101 ? 5.541 -3.403 4.106 1.00 83.88 101 ASN A C 1
ATOM 790 O O . ASN A 1 101 ? 4.660 -3.448 3.249 1.00 83.88 101 ASN A O 1
ATOM 794 N N . VAL A 1 102 ? 6.765 -2.951 3.826 1.00 81.12 102 VAL A N 1
ATOM 795 C CA . VAL A 1 102 ? 7.167 -2.508 2.485 1.00 81.12 102 VAL A CA 1
ATOM 796 C C . VAL A 1 102 ? 8.530 -3.088 2.156 1.00 81.12 102 VAL A C 1
ATOM 798 O O . VAL A 1 102 ? 9.502 -2.826 2.866 1.00 81.12 102 VAL A O 1
ATOM 801 N N . LYS A 1 103 ? 8.601 -3.813 1.044 1.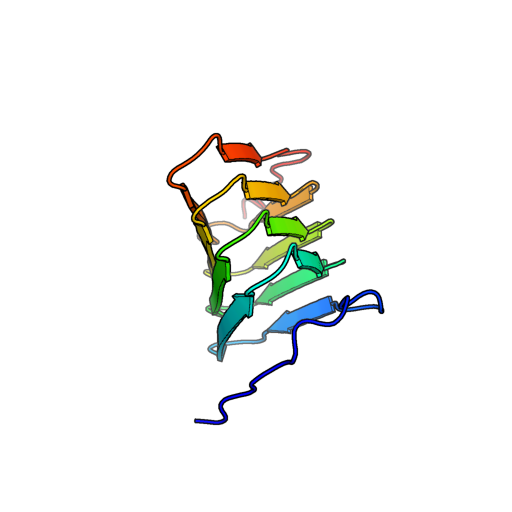00 81.94 103 LYS A N 1
ATOM 802 C CA . LYS A 1 103 ? 9.806 -4.446 0.521 1.00 81.94 103 LYS A CA 1
ATOM 803 C C . LYS A 1 103 ? 10.082 -3.928 -0.889 1.00 81.94 103 LYS A C 1
ATOM 805 O O . LYS A 1 103 ? 9.204 -3.963 -1.748 1.00 81.94 103 LYS A O 1
ATOM 810 N N . LEU A 1 104 ? 11.289 -3.404 -1.120 1.00 75.31 104 LEU A N 1
ATOM 811 C CA . LEU A 1 104 ? 11.766 -3.062 -2.465 1.00 75.31 104 LEU A CA 1
ATOM 812 C C . LEU A 1 104 ? 12.926 -3.977 -2.826 1.00 75.31 104 LEU A C 1
ATOM 814 O O . LEU A 1 104 ? 13.961 -3.938 -2.162 1.00 75.31 104 LEU A O 1
ATOM 818 N N . GLU A 1 105 ? 12.788 -4.711 -3.919 1.00 77.25 105 GLU A N 1
ATOM 819 C CA . GLU A 1 105 ? 13.866 -5.499 -4.498 1.00 77.25 105 GLU A CA 1
ATOM 820 C C . GLU A 1 105 ? 14.116 -5.038 -5.926 1.00 77.25 105 GLU A C 1
ATOM 822 O O . GLU A 1 105 ? 13.375 -5.363 -6.852 1.00 77.25 105 GLU A O 1
ATOM 827 N N . CYS A 1 106 ? 15.171 -4.247 -6.125 1.00 68.06 106 CYS A N 1
ATOM 828 C CA . CYS A 1 106 ? 15.519 -3.775 -7.456 1.00 68.06 106 CYS A CA 1
ATOM 829 C C . CYS A 1 106 ? 16.981 -3.985 -7.808 1.00 68.06 106 CYS A C 1
ATOM 831 O O . CYS A 1 106 ? 17.878 -3.771 -6.997 1.00 68.06 106 CYS A O 1
ATOM 833 N N . ARG A 1 107 ? 17.217 -4.377 -9.066 1.00 69.88 107 ARG A N 1
ATOM 834 C CA . ARG A 1 107 ? 18.574 -4.573 -9.604 1.00 69.88 107 ARG A CA 1
ATOM 835 C C . ARG A 1 107 ? 19.309 -3.259 -9.883 1.00 69.88 107 ARG A C 1
ATOM 837 O O . ARG A 1 107 ? 20.526 -3.274 -10.031 1.00 69.88 107 ARG A O 1
ATOM 844 N N . ALA A 1 108 ? 18.591 -2.139 -9.957 1.00 62.22 108 ALA A N 1
ATOM 845 C CA . ALA A 1 108 ? 19.152 -0.795 -10.058 1.00 62.22 108 ALA A CA 1
ATOM 846 C C . ALA A 1 108 ? 18.630 0.097 -8.914 1.00 62.22 108 ALA A C 1
ATOM 848 O O . ALA A 1 108 ? 17.811 -0.335 -8.108 1.00 62.22 108 ALA A O 1
ATOM 849 N N . SER A 1 109 ? 19.128 1.338 -8.826 1.00 61.41 109 SER A N 1
ATOM 850 C CA . SER A 1 109 ? 18.853 2.276 -7.723 1.00 61.41 109 SER A CA 1
ATOM 851 C C . SER A 1 109 ? 17.368 2.335 -7.323 1.00 61.41 109 SER A C 1
ATOM 853 O O . SER A 1 109 ? 16.513 2.750 -8.110 1.00 61.41 109 SER A O 1
ATOM 855 N N . SER A 1 110 ? 17.073 1.951 -6.079 1.00 62.56 110 SER A N 1
ATOM 856 C CA . SER A 1 110 ? 15.748 2.028 -5.458 1.00 62.56 110 SER A CA 1
ATOM 857 C C . SER A 1 110 ? 15.708 3.133 -4.409 1.00 62.56 110 SER A C 1
ATOM 859 O O . SER A 1 110 ? 16.642 3.289 -3.624 1.00 62.56 110 SER A O 1
ATOM 861 N N . THR A 1 111 ? 14.607 3.881 -4.347 1.00 63.84 111 THR A N 1
ATOM 862 C CA . THR A 1 111 ? 14.387 4.876 -3.289 1.00 63.84 111 THR A CA 1
ATOM 863 C C . THR A 1 111 ? 13.148 4.522 -2.472 1.00 63.84 111 THR A C 1
ATOM 865 O O . THR A 1 111 ? 12.014 4.692 -2.932 1.00 63.84 111 THR A O 1
ATOM 868 N N . LEU A 1 112 ? 13.367 4.109 -1.221 1.00 60.00 112 LEU A N 1
ATOM 869 C CA . LEU A 1 112 ? 12.330 4.039 -0.194 1.00 60.00 112 LEU A CA 1
ATOM 870 C C . LEU A 1 112 ? 12.140 5.422 0.433 1.00 60.00 112 LEU A C 1
ATOM 872 O O . LEU A 1 112 ? 13.017 5.914 1.140 1.00 60.00 112 LEU A O 1
ATOM 876 N N . LYS A 1 113 ? 10.982 6.051 0.210 1.00 58.41 113 LYS A N 1
ATOM 877 C CA . LYS A 1 113 ? 10.559 7.229 0.980 1.00 58.41 113 LYS A CA 1
ATOM 878 C C . LYS A 1 113 ? 9.296 6.888 1.759 1.00 58.41 113 LYS A C 1
ATOM 880 O O . LYS A 1 113 ? 8.180 7.079 1.280 1.00 58.41 113 LYS A O 1
ATOM 885 N N . LYS A 1 114 ? 9.494 6.393 2.982 1.00 52.47 114 LYS A N 1
ATOM 886 C CA . LYS A 1 114 ? 8.439 6.277 3.993 1.00 52.47 114 LYS A CA 1
ATOM 887 C C . LYS A 1 114 ? 8.319 7.640 4.680 1.00 52.47 114 LYS A C 1
ATOM 889 O O . LYS A 1 114 ? 9.140 7.970 5.530 1.00 52.47 114 LYS A O 1
ATOM 894 N N . ILE A 1 115 ? 7.362 8.468 4.265 1.00 45.59 115 ILE A N 1
ATOM 895 C CA . ILE A 1 115 ? 7.069 9.720 4.971 1.00 45.59 115 ILE A CA 1
ATOM 896 C C . ILE A 1 115 ? 6.021 9.370 6.023 1.00 45.59 115 ILE A C 1
ATOM 898 O O . ILE A 1 115 ? 4.837 9.265 5.731 1.00 45.59 115 ILE A O 1
ATOM 902 N N . VAL A 1 116 ? 6.470 9.131 7.255 1.00 48.66 116 VAL A N 1
ATOM 903 C CA . VAL A 1 116 ? 5.568 8.972 8.401 1.00 48.66 116 VAL A CA 1
ATOM 904 C C . VAL A 1 116 ? 5.257 10.368 8.931 1.00 48.66 116 VAL A C 1
ATOM 906 O O . VAL A 1 116 ? 5.918 10.858 9.841 1.00 48.66 116 VAL A O 1
ATOM 909 N N . GLN A 1 117 ? 4.285 11.050 8.328 1.00 37.59 117 GLN A N 1
ATOM 910 C CA . GLN A 1 117 ? 3.683 12.230 8.946 1.00 37.59 117 GLN A CA 1
ATOM 911 C C . GLN A 1 117 ? 2.430 11.777 9.701 1.00 37.59 117 GLN A C 1
ATOM 913 O O . GLN A 1 117 ? 1.461 11.329 9.093 1.00 37.59 117 GLN A O 1
ATOM 918 N N . ASN A 1 118 ? 2.502 11.887 11.032 1.00 42.00 118 ASN A N 1
ATOM 919 C CA . ASN A 1 118 ? 1.496 11.519 12.035 1.00 42.00 118 ASN A CA 1
ATOM 920 C C . ASN A 1 118 ? 1.345 10.015 12.315 1.00 42.00 118 ASN A C 1
ATOM 922 O O . ASN A 1 118 ? 0.357 9.387 11.947 1.00 42.00 118 ASN A O 1
ATOM 926 N N . TYR A 1 119 ? 2.288 9.465 13.086 1.00 42.56 119 TYR A N 1
ATOM 927 C CA . TYR A 1 119 ? 2.052 8.242 13.855 1.00 42.56 119 TYR A CA 1
ATOM 928 C C . TYR A 1 119 ? 1.126 8.565 15.038 1.00 42.56 119 TYR A C 1
ATOM 930 O O . TYR A 1 119 ? 1.584 8.889 16.131 1.00 42.56 119 TYR A O 1
ATOM 938 N N . ILE A 1 120 ? -0.189 8.519 14.818 1.00 47.16 120 ILE A N 1
ATOM 939 C CA . ILE A 1 120 ? -1.156 8.451 15.918 1.00 47.16 120 ILE A CA 1
ATOM 940 C C . ILE A 1 120 ? -1.341 6.969 16.220 1.00 47.16 120 ILE A C 1
ATOM 942 O O . ILE A 1 120 ? -2.168 6.303 15.600 1.00 47.16 120 ILE A O 1
ATOM 946 N N . ARG A 1 121 ? -0.548 6.439 17.156 1.00 48.84 121 ARG A N 1
ATOM 947 C CA . ARG A 1 121 ? -0.905 5.183 17.816 1.00 48.84 121 ARG A CA 1
ATOM 948 C C . ARG A 1 121 ? -2.128 5.513 18.657 1.00 48.84 121 ARG A C 1
ATOM 950 O O . ARG A 1 121 ? -2.010 6.241 19.638 1.00 48.84 121 ARG A O 1
ATOM 957 N N . MET A 1 122 ? -3.301 5.058 18.233 1.00 48.47 122 MET A N 1
ATOM 958 C CA . MET A 1 122 ? -4.501 5.157 19.062 1.00 48.47 122 MET A CA 1
ATOM 959 C C . MET A 1 122 ? -4.319 4.199 20.241 1.00 48.47 122 MET A C 1
ATOM 961 O O . MET A 1 122 ? -4.678 3.030 20.158 1.00 48.47 122 MET A O 1
ATOM 965 N N . SER A 1 123 ? -3.638 4.650 21.289 1.00 49.03 123 SER A N 1
ATOM 966 C CA . SER A 1 123 ? -3.617 3.960 22.574 1.00 49.03 123 SER A CA 1
ATOM 967 C C . SER A 1 123 ? -5.051 3.939 23.100 1.00 49.03 123 SER A C 1
ATOM 969 O O . SER A 1 123 ? -5.685 4.995 23.127 1.00 49.03 123 SER A O 1
ATOM 971 N N . ASN A 1 124 ? -5.556 2.762 23.472 1.00 48.72 124 ASN A N 1
ATOM 972 C CA . ASN A 1 124 ? -6.717 2.686 24.363 1.00 48.72 124 ASN A CA 1
ATOM 973 C C . ASN A 1 124 ? -6.349 3.229 25.745 1.00 48.72 124 ASN A C 1
ATOM 975 O O . ASN A 1 124 ? -5.173 3.042 26.142 1.00 48.72 124 ASN A O 1
#

Sequence (124 aa):
MSSWNAEPARLSNKNCTTLYTNVELNVKLECRASSTFENKHTTLYANAELNVELECRASSTFKNKHTTLYANAELNVELECRASSSFKNYCTTLSPNAELNVKLECRASSTLKKIVQNYIRMSN

Mean predicted aligned error: 9.37 Å

Organism: Dreissena polymorpha (NCBI:txid45954)